Protein AF-A0A545AWS3-F1 (afdb_monomer)

Sequence (84 aa):
MELAVTARYFELFESQGFEPEPSAETSDGRFLYLTFDRPPARDFRLSFDAYIQPSSQLGTDGELRLLSKGKAVATVRFRTWLMP

Foldseek 3Di:
DKKWKQPVQCVQWPWPAKVVHAPDWDDPNGTIMGHHDDDPDPDDDMDTDTDGDPPRPAWAKMKMFDDDPNDGPDIDIDTDGDDD

Secondary structure (DSSP, 8-state):
-EEEEEGGGGGGEEEEEEESPPSEEEE-SSEEEEE-PPPSSSS---EEEEEE-TT--S--EEEEEEEETTEEEEEEEEE-----

Mean predicted aligned error: 3.44 Å

Radius of gyration: 13.48 Å; Cα contacts (8 Å, |Δi|>4): 152; chains: 1; bounding box: 35×21×37 Å

Organism: NCBI:txid2593070

pLDDT: mean 92.99, std 4.91, range [71.56, 98.19]

Solvent-accessible surface area (backbone atoms only — not comparable to full-atom values): 5046 Å² total; per-residue (Å²): 81,37,37,37,32,35,39,73,48,53,71,41,39,49,74,77,47,50,46,67,67,59,78,42,78,51,68,80,84,57,35,35,34,40,28,35,75,77,66,95,56,97,74,87,74,80,45,77,48,64,45,75,31,90,87,49,77,66,51,53,66,37,42,42,28,42,37,55,97,92,36,77,79,46,75,49,75,50,75,47,82,62,78,136

Nearest PDB structures (foldseek):
  5jtw-assembly1_C  TM=4.642E-01  e=1.323E+00  Homo sapiens
  6ysq-assembly2_F  TM=4.300E-01  e=2.290E+00  Homo sapiens
  7b2q-assembly1_C  TM=4.111E-01  e=3.013E+00  Homo sapiens

Structure (mmCIF, N/CA/C/O backbone):
data_AF-A0A545AWS3-F1
#
_entry.id   AF-A0A545AWS3-F1
#
loop_
_atom_site.group_PDB
_atom_site.id
_atom_site.type_symbol
_atom_site.label_atom_id
_atom_site.label_alt_id
_atom_site.label_comp_id
_atom_site.label_asym_id
_atom_site.label_entity_id
_atom_site.label_seq_id
_atom_site.pdbx_PDB_ins_code
_atom_site.Cartn_x
_atom_site.Cartn_y
_atom_site.Cartn_z
_atom_site.occupancy
_atom_site.B_iso_or_equiv
_atom_site.auth_seq_id
_atom_site.auth_comp_id
_atom_site.auth_asym_id
_atom_site.auth_atom_id
_atom_site.pdbx_PDB_model_num
ATOM 1 N N . MET A 1 1 ? -10.733 3.290 10.073 1.00 90.62 1 MET A N 1
ATOM 2 C CA . MET A 1 1 ? -10.909 2.222 9.064 1.00 90.62 1 MET A CA 1
ATOM 3 C C . MET A 1 1 ? -9.526 1.751 8.680 1.00 90.62 1 MET A C 1
ATOM 5 O O . MET A 1 1 ? -8.624 2.569 8.725 1.00 90.62 1 MET A O 1
ATOM 9 N N . GLU A 1 2 ? -9.342 0.483 8.336 1.00 95.69 2 GLU A N 1
ATOM 10 C CA . GLU A 1 2 ? -8.010 -0.038 8.032 1.00 95.69 2 GLU A CA 1
ATOM 11 C C . GLU A 1 2 ? -8.030 -0.829 6.725 1.00 95.69 2 GLU A C 1
ATOM 13 O O . GLU A 1 2 ? -8.953 -1.609 6.468 1.00 95.69 2 GLU A O 1
ATOM 18 N N . LEU A 1 3 ? -7.022 -0.591 5.894 1.00 96.94 3 LEU A N 1
ATOM 19 C CA . LEU A 1 3 ? -6.760 -1.329 4.669 1.00 96.94 3 LEU A CA 1
ATOM 20 C C . LEU A 1 3 ? -5.451 -2.095 4.823 1.00 96.94 3 LEU A C 1
ATOM 22 O O . LEU A 1 3 ? -4.483 -1.545 5.329 1.00 96.94 3 LEU A O 1
ATOM 26 N N . ALA A 1 4 ? -5.408 -3.338 4.353 1.00 98.00 4 ALA A N 1
ATOM 27 C CA . ALA A 1 4 ? -4.176 -4.114 4.262 1.00 98.00 4 ALA A CA 1
ATOM 28 C C . ALA A 1 4 ? -3.870 -4.415 2.794 1.00 98.00 4 ALA A C 1
ATOM 30 O O . ALA A 1 4 ? -4.666 -5.072 2.119 1.00 98.00 4 ALA A O 1
ATOM 31 N N . VAL A 1 5 ? -2.732 -3.936 2.298 1.00 97.56 5 VAL A N 1
ATOM 32 C CA . VAL A 1 5 ? -2.295 -4.085 0.903 1.00 97.56 5 VAL A CA 1
ATOM 33 C C . VAL A 1 5 ? -1.033 -4.923 0.859 1.00 97.56 5 VAL A C 1
ATOM 35 O O . VAL A 1 5 ? -0.172 -4.774 1.714 1.00 97.56 5 VAL A O 1
ATOM 38 N N . THR A 1 6 ? -0.902 -5.823 -0.111 1.00 97.75 6 THR A N 1
ATOM 39 C CA . THR A 1 6 ? 0.321 -6.632 -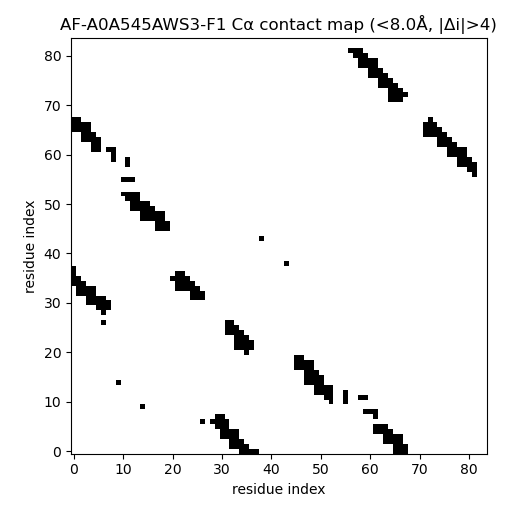0.262 1.00 97.75 6 THR A CA 1
ATOM 40 C C . THR A 1 6 ? 1.548 -5.722 -0.360 1.00 97.75 6 THR A C 1
ATOM 42 O O . THR A 1 6 ? 1.655 -4.960 -1.313 1.00 97.75 6 THR A O 1
ATOM 45 N N . ALA A 1 7 ? 2.477 -5.809 0.598 1.00 96.00 7 ALA A N 1
ATOM 46 C CA . ALA A 1 7 ? 3.586 -4.856 0.722 1.00 96.00 7 ALA A CA 1
ATOM 47 C C . ALA A 1 7 ? 4.477 -4.847 -0.530 1.00 96.00 7 ALA A C 1
ATOM 49 O O . ALA A 1 7 ? 4.786 -3.795 -1.080 1.00 96.00 7 ALA A O 1
ATOM 50 N N . ARG A 1 8 ? 4.780 -6.042 -1.051 1.00 94.00 8 ARG A N 1
ATOM 51 C CA . ARG A 1 8 ? 5.572 -6.235 -2.272 1.00 94.00 8 ARG A CA 1
ATOM 52 C C . ARG A 1 8 ? 4.972 -5.558 -3.512 1.00 94.00 8 ARG A C 1
ATOM 54 O O . ARG A 1 8 ? 5.688 -5.292 -4.467 1.00 94.00 8 ARG A O 1
ATOM 61 N N . TYR A 1 9 ? 3.669 -5.270 -3.523 1.00 94.69 9 TYR A N 1
ATOM 62 C CA . TYR A 1 9 ? 3.051 -4.558 -4.643 1.00 94.69 9 TYR A CA 1
ATOM 63 C C . TYR A 1 9 ? 3.651 -3.159 -4.830 1.00 94.69 9 TYR A C 1
ATOM 65 O O . TYR A 1 9 ? 3.816 -2.708 -5.960 1.00 94.69 9 TYR A O 1
ATOM 73 N N . PHE A 1 10 ? 4.034 -2.502 -3.732 1.00 92.94 10 PHE A N 1
ATOM 74 C CA . PHE A 1 10 ? 4.610 -1.161 -3.769 1.00 92.94 10 PHE A CA 1
ATOM 75 C C . PHE A 1 10 ? 6.047 -1.126 -4.293 1.00 92.94 10 PHE A C 1
ATOM 77 O O . PHE A 1 10 ? 6.486 -0.076 -4.742 1.00 92.94 10 PHE A O 1
ATOM 84 N N . GLU A 1 11 ? 6.749 -2.264 -4.347 1.00 91.94 11 GLU A N 1
ATOM 85 C CA . GLU A 1 11 ? 8.077 -2.351 -4.975 1.00 91.94 11 GLU A CA 1
ATOM 86 C C . GLU A 1 11 ? 8.033 -2.055 -6.482 1.00 91.94 11 GLU A C 1
ATOM 88 O O . GLU A 1 11 ? 9.050 -1.708 -7.072 1.00 91.94 11 GLU A O 1
ATOM 93 N N . LEU A 1 12 ? 6.861 -2.144 -7.123 1.00 93.31 12 LEU A N 1
ATOM 94 C CA . LEU A 1 12 ? 6.716 -1.724 -8.517 1.00 93.31 12 LEU A CA 1
ATOM 95 C C . LEU A 1 12 ? 6.858 -0.215 -8.711 1.00 93.31 12 LEU A C 1
ATOM 97 O O . LEU A 1 12 ? 7.096 0.219 -9.838 1.00 93.31 12 LEU A O 1
ATOM 101 N N . PHE A 1 13 ? 6.685 0.576 -7.654 1.00 92.50 13 PHE A N 1
ATOM 102 C CA . PHE A 1 13 ? 6.387 1.994 -7.762 1.00 92.50 13 PHE A CA 1
ATOM 103 C C . PHE A 1 13 ? 7.420 2.883 -7.068 1.00 92.50 13 PHE A C 1
ATOM 105 O O . PHE A 1 13 ? 7.952 2.557 -6.010 1.00 92.50 13 PHE A O 1
ATOM 112 N N . GLU A 1 14 ? 7.693 4.038 -7.662 1.00 90.50 14 GLU A N 1
ATOM 113 C CA . GLU A 1 14 ? 8.257 5.185 -6.962 1.00 90.50 14 GLU A CA 1
ATOM 114 C C . GLU A 1 14 ? 7.069 6.015 -6.460 1.00 90.50 14 GLU A C 1
ATOM 116 O O . GLU A 1 14 ? 6.349 6.636 -7.248 1.00 90.50 14 GLU A O 1
ATOM 121 N N . SER A 1 15 ? 6.780 5.919 -5.158 1.00 79.25 15 SER A N 1
ATOM 122 C CA . SER A 1 15 ? 5.557 6.481 -4.578 1.00 79.25 15 SER A CA 1
ATOM 123 C C . SER A 1 15 ? 5.670 7.984 -4.357 1.00 79.25 15 SER A C 1
ATOM 125 O O . SER A 1 15 ? 6.648 8.442 -3.767 1.00 79.25 15 SER A O 1
ATOM 127 N N . GLN A 1 16 ? 4.627 8.722 -4.729 1.00 79.56 16 GLN A N 1
ATOM 128 C CA . GLN A 1 16 ? 4.453 10.129 -4.357 1.00 79.56 16 GLN A CA 1
ATOM 129 C C . GLN A 1 16 ? 3.513 10.290 -3.155 1.00 79.56 16 GLN A C 1
ATOM 131 O O . GLN A 1 16 ? 3.645 11.253 -2.407 1.00 79.56 16 GLN A O 1
ATOM 136 N N . GLY A 1 17 ? 2.624 9.319 -2.913 1.00 89.25 17 GLY A N 1
ATOM 137 C CA . GLY A 1 17 ? 1.834 9.241 -1.684 1.00 89.25 17 GLY A CA 1
ATOM 138 C C . GLY A 1 17 ? 0.426 8.692 -1.896 1.00 89.25 17 GLY A C 1
ATOM 139 O O . GLY A 1 17 ? 0.040 8.287 -2.996 1.00 89.25 17 GLY A O 1
ATOM 140 N N . PHE A 1 18 ? -0.345 8.678 -0.813 1.00 93.81 18 PHE A N 1
ATOM 141 C CA . PHE A 1 18 ? -1.766 8.347 -0.820 1.00 93.81 18 PHE A CA 1
ATOM 142 C C . PHE A 1 18 ? -2.606 9.610 -0.637 1.00 93.81 18 PHE A C 1
ATOM 144 O O . PHE A 1 18 ? -2.247 10.475 0.152 1.00 93.81 18 PHE A O 1
ATOM 151 N N . GLU A 1 19 ? -3.753 9.671 -1.313 1.00 93.56 19 GLU A N 1
ATOM 152 C CA . GLU A 1 19 ? -4.762 10.712 -1.104 1.00 93.56 19 GLU A CA 1
ATOM 153 C C . GLU A 1 19 ? -6.128 10.061 -0.807 1.00 93.56 19 GLU A C 1
ATOM 155 O O . GLU A 1 19 ? -6.693 9.394 -1.689 1.00 93.56 19 GLU A O 1
ATOM 160 N N . PRO A 1 20 ? -6.677 10.220 0.413 1.00 93.38 20 PRO A N 1
ATOM 161 C CA . PRO A 1 20 ? -6.099 10.949 1.551 1.00 93.38 20 PRO A CA 1
ATOM 162 C C . PRO A 1 20 ? -4.867 10.251 2.146 1.00 93.38 20 PRO A C 1
ATOM 164 O O . PRO A 1 20 ? -4.677 9.050 1.945 1.00 93.38 20 PRO A O 1
ATOM 167 N N . GLU A 1 21 ? -4.076 10.984 2.932 1.00 94.31 21 GLU A N 1
ATOM 168 C CA . GLU A 1 21 ? -2.989 10.397 3.720 1.00 94.31 21 GLU A CA 1
ATOM 169 C C . GLU A 1 21 ? -3.538 9.491 4.843 1.00 94.31 21 GLU A C 1
ATOM 171 O O . GLU A 1 21 ? -4.559 9.810 5.471 1.00 94.31 21 GLU A O 1
ATOM 176 N N . PRO A 1 22 ? -2.891 8.345 5.121 1.00 95.69 22 PRO A N 1
ATOM 177 C CA . PRO A 1 22 ? -3.245 7.508 6.260 1.00 95.69 22 PRO A CA 1
ATOM 178 C C . PRO A 1 22 ? -2.906 8.211 7.585 1.00 95.69 22 PRO A C 1
ATOM 180 O O . PRO A 1 22 ? -1.849 8.817 7.732 1.00 95.69 22 PRO A O 1
ATOM 183 N N . SER A 1 23 ? -3.767 8.070 8.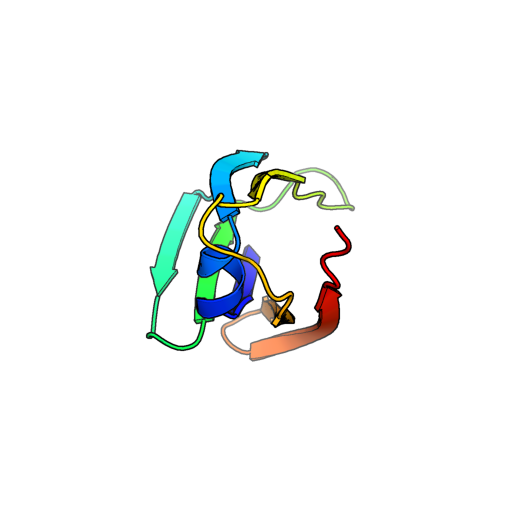596 1.00 96.19 23 SER A N 1
ATOM 184 C CA . SER A 1 23 ? -3.498 8.558 9.956 1.00 96.19 23 SER A CA 1
ATOM 185 C C . SER A 1 23 ? -2.493 7.687 10.720 1.00 96.19 23 SER A C 1
ATOM 187 O O . SER A 1 23 ? -1.889 8.148 11.688 1.00 96.19 23 SER A O 1
ATOM 189 N N . ALA A 1 24 ? -2.291 6.439 10.288 1.00 96.75 24 ALA A N 1
ATOM 190 C CA . ALA A 1 24 ? -1.198 5.583 10.740 1.00 96.75 24 ALA A CA 1
ATOM 191 C C . ALA A 1 24 ? -0.846 4.530 9.682 1.00 96.75 24 ALA A C 1
ATOM 193 O O . ALA A 1 24 ? -1.724 4.031 8.974 1.00 96.75 24 ALA A O 1
ATOM 194 N N . GLU A 1 25 ? 0.427 4.142 9.638 1.00 96.38 25 GLU A N 1
ATOM 195 C CA . GLU A 1 25 ? 0.945 3.103 8.752 1.00 96.38 25 GLU A CA 1
ATOM 196 C C . GLU A 1 25 ? 1.806 2.105 9.537 1.00 96.38 25 GLU A C 1
ATOM 198 O O . GLU A 1 25 ? 2.594 2.483 10.407 1.00 96.38 25 GLU A O 1
ATOM 203 N N . THR A 1 26 ? 1.648 0.813 9.251 1.00 97.25 26 THR A N 1
ATOM 204 C CA . THR A 1 26 ? 2.525 -0.242 9.774 1.00 97.25 26 THR A CA 1
ATOM 205 C C . THR A 1 26 ? 2.646 -1.390 8.778 1.00 97.25 26 THR A C 1
ATOM 207 O O . THR A 1 26 ? 1.844 -1.505 7.860 1.00 97.25 26 THR A O 1
ATOM 210 N N . SER A 1 27 ? 3.640 -2.260 8.935 1.00 96.25 27 SER A N 1
ATOM 211 C CA . SER A 1 27 ? 3.856 -3.406 8.049 1.00 96.25 27 SER A CA 1
ATOM 212 C C . SER A 1 27 ? 4.251 -4.639 8.848 1.00 96.25 27 SER A C 1
ATOM 214 O O . SER A 1 27 ? 5.030 -4.548 9.795 1.00 96.25 27 SER A O 1
ATOM 216 N N . ASP A 1 28 ? 3.738 -5.801 8.443 1.00 96.00 28 ASP A N 1
ATOM 217 C CA . ASP A 1 28 ? 4.144 -7.110 8.979 1.00 96.00 28 ASP A CA 1
ATOM 218 C C . ASP A 1 28 ? 5.074 -7.884 8.024 1.00 96.00 28 ASP A C 1
ATOM 220 O O . ASP A 1 28 ? 5.315 -9.079 8.199 1.00 96.00 28 ASP A O 1
ATOM 224 N N . GLY A 1 29 ? 5.570 -7.215 6.978 1.00 95.31 29 GLY A N 1
ATOM 225 C CA . GLY A 1 29 ? 6.397 -7.800 5.921 1.00 95.31 29 GLY A CA 1
ATOM 226 C C . GLY A 1 29 ? 5.607 -8.483 4.802 1.00 95.31 29 GLY A C 1
ATOM 227 O O . GLY A 1 29 ? 6.133 -8.653 3.703 1.00 95.31 29 GLY A O 1
ATOM 228 N N . ARG A 1 30 ? 4.334 -8.831 5.021 1.00 96.81 30 ARG A N 1
ATOM 229 C CA . ARG A 1 30 ? 3.441 -9.348 3.974 1.00 96.81 30 ARG A CA 1
ATOM 230 C C . ARG A 1 30 ? 2.452 -8.286 3.510 1.00 96.81 30 ARG A C 1
ATOM 232 O O . ARG A 1 30 ? 2.202 -8.167 2.309 1.00 96.81 30 ARG A O 1
ATOM 239 N N . PHE A 1 31 ? 1.893 -7.536 4.449 1.00 98.06 31 PHE A N 1
ATOM 240 C CA . PHE A 1 31 ? 0.936 -6.475 4.207 1.00 98.06 31 PHE A CA 1
ATOM 241 C C . PHE A 1 31 ? 1.428 -5.152 4.785 1.00 98.06 31 PHE A C 1
ATOM 243 O O . PHE A 1 31 ? 1.961 -5.100 5.891 1.00 98.06 31 PHE A O 1
ATOM 250 N N . LEU A 1 32 ? 1.192 -4.091 4.021 1.00 97.19 32 LEU A N 1
ATOM 251 C CA . LEU A 1 32 ? 1.160 -2.724 4.496 1.00 97.19 32 LEU A CA 1
ATOM 252 C C . LEU A 1 32 ? -0.245 -2.426 5.015 1.00 97.19 32 LEU A C 1
ATOM 254 O O . LEU A 1 32 ? -1.223 -2.583 4.282 1.00 97.19 32 LEU A O 1
ATOM 258 N N . TYR A 1 33 ? -0.338 -2.006 6.265 1.00 97.75 33 TYR A N 1
ATOM 259 C CA . TYR A 1 33 ? -1.570 -1.626 6.934 1.00 97.75 33 TYR A CA 1
ATOM 260 C C . TYR A 1 33 ? -1.675 -0.106 6.954 1.00 97.75 33 TYR A C 1
ATOM 262 O O . TYR A 1 33 ? -0.830 0.572 7.532 1.00 97.75 33 TYR A O 1
ATOM 270 N N . LEU A 1 34 ? -2.728 0.411 6.328 1.00 96.75 34 LEU A N 1
ATOM 271 C CA . LEU A 1 34 ? -3.039 1.830 6.215 1.00 96.75 34 LEU A CA 1
ATOM 272 C C . LEU A 1 34 ? -4.303 2.115 7.022 1.00 96.75 34 LEU A C 1
ATOM 274 O O . LEU A 1 34 ? -5.391 1.629 6.691 1.00 96.75 34 LEU A O 1
ATOM 278 N N . THR A 1 35 ? -4.163 2.893 8.088 1.00 96.56 35 THR A N 1
ATOM 279 C CA . THR A 1 35 ? -5.288 3.345 8.904 1.00 96.56 35 THR A CA 1
ATOM 280 C C . THR A 1 35 ? -5.744 4.712 8.430 1.00 96.56 35 THR A C 1
ATOM 282 O O . THR A 1 35 ? -4.938 5.608 8.230 1.00 96.56 35 THR A O 1
ATOM 285 N N . PHE A 1 36 ? -7.053 4.874 8.286 1.00 94.31 36 PHE A N 1
ATOM 286 C CA . PHE A 1 36 ? -7.695 6.133 7.938 1.00 94.31 36 PHE A CA 1
ATOM 287 C C . PHE A 1 36 ? -8.742 6.483 8.979 1.00 94.31 36 PHE A C 1
ATOM 289 O O . PHE A 1 36 ? -9.477 5.609 9.468 1.00 94.31 36 PHE A O 1
ATOM 296 N N . ASP A 1 37 ? -8.885 7.770 9.255 1.00 91.56 37 ASP A N 1
ATOM 297 C CA . ASP A 1 37 ? -10.017 8.255 10.025 1.00 91.56 37 ASP A CA 1
ATOM 298 C C . ASP A 1 37 ? -11.321 7.999 9.268 1.00 91.56 37 ASP A C 1
ATOM 300 O O . ASP A 1 37 ? -11.357 7.821 8.047 1.00 91.56 37 ASP A O 1
ATOM 304 N N . ARG A 1 38 ? -12.426 7.882 10.009 1.00 84.81 38 ARG A N 1
ATOM 305 C CA . ARG A 1 38 ? -13.710 7.561 9.388 1.00 84.81 38 ARG A CA 1
ATOM 306 C C . ARG A 1 38 ? -14.130 8.732 8.490 1.00 84.81 38 ARG A C 1
ATOM 308 O O . ARG A 1 38 ? -14.317 9.827 9.020 1.00 84.81 38 ARG A O 1
ATOM 315 N N . PRO A 1 39 ? -14.343 8.517 7.178 1.00 81.25 39 PRO A N 1
ATOM 316 C CA . PRO A 1 39 ? -14.802 9.592 6.316 1.00 81.25 39 PRO A CA 1
ATOM 317 C C . PRO A 1 39 ? -16.208 10.037 6.751 1.00 81.25 39 PRO A C 1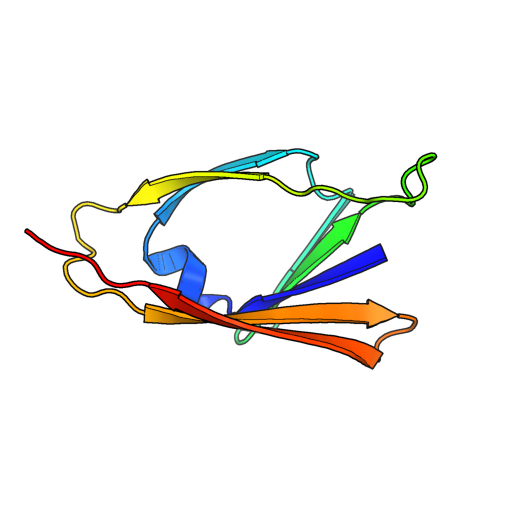
ATOM 319 O O . PRO A 1 39 ? -17.018 9.200 7.164 1.00 81.25 39 PRO A O 1
ATOM 322 N N . PRO A 1 40 ? -16.529 11.338 6.653 1.00 84.81 40 PRO A N 1
ATOM 323 C CA . PRO A 1 40 ? -17.876 11.836 6.936 1.00 84.81 40 PRO A CA 1
ATOM 324 C C . PRO A 1 40 ? -18.890 11.379 5.874 1.00 84.81 40 PRO A C 1
ATOM 326 O O . PRO A 1 40 ? -20.092 11.342 6.131 1.00 84.81 40 PRO A O 1
ATOM 329 N N . ALA A 1 41 ? -18.407 11.023 4.681 1.00 88.19 41 ALA A N 1
ATOM 330 C CA . ALA A 1 41 ? -19.208 10.512 3.582 1.00 88.19 41 ALA A CA 1
ATOM 331 C C . ALA A 1 41 ? -19.475 9.005 3.710 1.00 88.19 41 ALA A C 1
ATOM 333 O O . ALA A 1 41 ? -18.761 8.269 4.392 1.00 88.19 41 ALA A O 1
ATOM 334 N N . ARG A 1 42 ? -20.504 8.535 2.996 1.00 87.69 42 ARG A N 1
ATOM 335 C CA . ARG A 1 42 ? -20.824 7.103 2.903 1.00 87.69 42 ARG A CA 1
ATOM 336 C C . ARG A 1 42 ? -19.721 6.312 2.199 1.00 87.69 42 ARG A C 1
ATOM 338 O O . ARG A 1 42 ? -19.426 5.189 2.600 1.00 87.69 42 ARG A O 1
ATOM 345 N N . ASP A 1 43 ? -19.148 6.907 1.160 1.00 90.75 43 ASP A N 1
ATOM 346 C CA . ASP A 1 43 ? -18.181 6.261 0.289 1.00 90.75 43 ASP A CA 1
ATOM 347 C C . ASP A 1 43 ? -16.774 6.779 0.614 1.00 90.75 43 ASP A C 1
ATOM 349 O O . ASP A 1 43 ? -16.566 7.972 0.840 1.00 90.75 43 ASP A O 1
ATOM 353 N N . PHE A 1 44 ? -15.804 5.868 0.633 1.00 90.19 44 PHE A N 1
ATOM 354 C CA . PHE A 1 44 ? -14.388 6.175 0.799 1.00 90.19 44 PHE A CA 1
ATOM 355 C C . PHE A 1 44 ? -13.669 5.982 -0.535 1.00 90.19 44 PHE A C 1
ATOM 357 O O . PHE A 1 44 ? -13.866 4.961 -1.198 1.00 90.19 44 PHE A O 1
ATOM 364 N N . ARG A 1 45 ? -12.819 6.937 -0.914 1.00 92.75 45 ARG A N 1
ATOM 365 C CA . ARG A 1 45 ? -11.953 6.840 -2.089 1.00 92.75 45 ARG A CA 1
ATOM 366 C C . ARG A 1 45 ? -10.514 7.051 -1.653 1.00 92.75 45 ARG A C 1
ATOM 368 O O . ARG A 1 45 ? -10.220 8.057 -1.022 1.00 92.75 45 ARG A O 1
ATOM 375 N N . LEU A 1 46 ? -9.660 6.109 -2.031 1.00 92.56 46 LEU A N 1
ATOM 376 C CA . LEU A 1 46 ? -8.216 6.203 -1.892 1.00 92.56 46 LEU A CA 1
ATOM 377 C C . LEU A 1 46 ? -7.606 6.272 -3.285 1.00 92.56 46 LEU A C 1
ATOM 379 O O . LEU A 1 46 ? -7.925 5.440 -4.137 1.00 92.56 46 LEU A O 1
ATOM 383 N N . SER A 1 47 ? -6.737 7.248 -3.489 1.00 94.50 47 SER A N 1
ATOM 384 C CA . SER A 1 47 ? -5.899 7.375 -4.675 1.00 94.50 47 SER A CA 1
ATOM 385 C C . SER A 1 47 ? -4.455 7.108 -4.270 1.00 94.50 47 SER A C 1
ATOM 387 O O . SER A 1 47 ? -4.040 7.477 -3.174 1.00 94.50 47 SER A O 1
ATOM 389 N N . PHE A 1 48 ? -3.705 6.443 -5.139 1.00 93.25 48 PHE A N 1
ATOM 390 C CA . PHE A 1 48 ? -2.278 6.211 -4.960 1.00 93.25 48 PHE A CA 1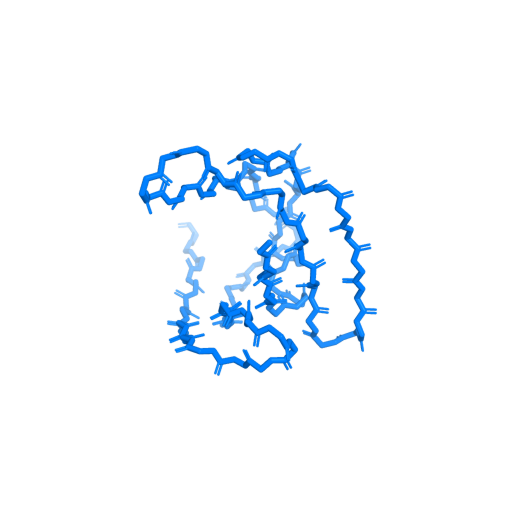
ATOM 391 C C . PHE A 1 48 ? -1.568 6.857 -6.142 1.00 93.25 48 PHE A C 1
ATOM 393 O O . PHE A 1 48 ? -1.766 6.418 -7.276 1.00 93.25 48 PHE A O 1
ATOM 400 N N . ASP A 1 49 ? -0.826 7.930 -5.873 1.00 92.81 49 ASP A N 1
ATOM 401 C CA . ASP A 1 49 ? -0.055 8.636 -6.890 1.00 92.81 49 ASP A CA 1
ATOM 402 C C . ASP A 1 49 ? 1.364 8.077 -6.922 1.00 92.81 49 ASP A C 1
ATOM 404 O O . ASP A 1 49 ? 2.073 8.044 -5.906 1.00 92.81 49 ASP A O 1
ATOM 408 N N . ALA A 1 50 ? 1.752 7.562 -8.082 1.00 92.50 50 ALA A N 1
ATOM 409 C CA . ALA A 1 50 ? 3.019 6.885 -8.247 1.00 92.50 50 ALA A CA 1
ATOM 410 C C . ALA A 1 50 ? 3.421 6.728 -9.713 1.00 92.50 50 ALA A C 1
ATOM 412 O O . ALA A 1 50 ? 2.584 6.617 -10.611 1.00 92.50 50 ALA A O 1
ATOM 413 N N . TYR A 1 51 ? 4.730 6.599 -9.918 1.00 92.38 51 TYR A N 1
ATOM 414 C CA . TYR A 1 51 ? 5.324 6.165 -11.179 1.00 92.38 51 TYR A CA 1
ATOM 415 C C . TYR A 1 51 ? 5.794 4.718 -11.063 1.00 92.38 51 TYR A C 1
ATOM 417 O O . TYR A 1 51 ? 6.114 4.254 -9.972 1.00 92.38 51 TYR A O 1
ATOM 425 N N . ILE A 1 52 ? 5.867 3.994 -12.179 1.00 92.62 52 ILE A N 1
ATOM 426 C CA . ILE A 1 52 ? 6.546 2.693 -12.204 1.00 92.62 52 ILE A CA 1
ATOM 427 C C . ILE A 1 52 ? 8.052 2.922 -12.053 1.00 92.62 52 ILE A C 1
ATOM 429 O O . ILE A 1 52 ? 8.621 3.751 -12.763 1.00 92.62 52 ILE A O 1
ATOM 433 N N . GLN A 1 53 ? 8.701 2.180 -11.153 1.00 90.75 53 GLN A N 1
ATOM 434 C CA . GLN A 1 53 ? 10.153 2.252 -10.997 1.00 90.75 53 GLN A CA 1
ATOM 435 C C . GLN A 1 53 ? 10.848 1.808 -12.291 1.00 90.75 53 GLN A C 1
ATOM 437 O O . GLN A 1 53 ? 10.484 0.764 -12.837 1.00 90.75 53 GLN A O 1
ATOM 442 N N . PRO A 1 54 ? 11.915 2.491 -12.744 1.00 87.12 54 PRO A N 1
ATOM 443 C CA . PRO A 1 54 ? 12.654 2.079 -13.940 1.00 87.12 54 PRO A CA 1
ATOM 444 C C . PRO A 1 54 ? 13.211 0.647 -13.869 1.00 87.12 54 PRO A C 1
ATOM 446 O O . PRO A 1 54 ? 13.339 -0.032 -14.887 1.00 87.12 54 PRO A O 1
ATOM 449 N N . SER A 1 55 ? 13.530 0.157 -12.668 1.00 86.75 55 SER A N 1
ATOM 450 C CA . SER A 1 55 ? 13.987 -1.218 -12.426 1.00 86.75 55 SER A CA 1
ATOM 451 C C . SER A 1 55 ? 12.878 -2.271 -12.519 1.00 86.75 55 SER A C 1
ATOM 453 O O . SER A 1 55 ? 13.177 -3.460 -12.644 1.00 86.75 55 SER A O 1
ATOM 455 N N . SER A 1 56 ? 11.610 -1.864 -12.477 1.00 89.12 56 SER A N 1
ATOM 456 C CA . SER A 1 56 ? 10.456 -2.761 -12.507 1.00 89.12 56 SER A CA 1
ATOM 457 C C . SER A 1 56 ? 10.064 -3.073 -13.945 1.00 89.12 56 SER A C 1
ATOM 459 O O . SER A 1 56 ? 9.294 -2.366 -14.583 1.00 89.12 56 SER A O 1
ATOM 461 N N . GLN A 1 57 ? 10.622 -4.169 -14.456 1.00 85.38 57 GLN A N 1
ATOM 462 C CA . GLN A 1 57 ? 10.386 -4.660 -15.820 1.00 85.38 57 GLN A CA 1
ATOM 463 C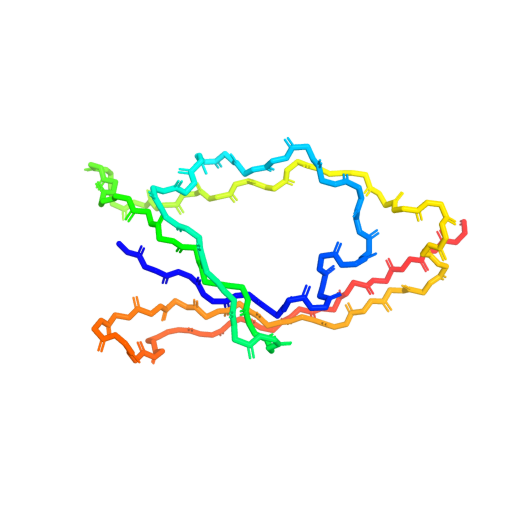 C . GLN A 1 57 ? 9.255 -5.699 -15.895 1.00 85.38 57 GLN A C 1
ATOM 465 O O . GLN A 1 57 ? 8.820 -6.085 -16.977 1.00 85.38 57 GLN A O 1
ATOM 470 N N . LEU A 1 58 ? 8.786 -6.179 -14.741 1.00 90.00 58 LEU A N 1
ATOM 471 C CA . LEU A 1 58 ? 7.720 -7.166 -14.622 1.00 90.00 58 LEU A CA 1
ATOM 472 C C . LEU A 1 58 ? 6.627 -6.611 -13.722 1.00 90.00 58 LEU A C 1
ATOM 474 O O . LEU A 1 58 ? 6.912 -6.043 -12.672 1.00 90.00 58 LEU A O 1
ATOM 478 N N . GLY A 1 59 ? 5.376 -6.807 -14.132 1.00 92.31 59 GLY A N 1
ATOM 479 C CA . GLY A 1 59 ? 4.236 -6.552 -13.265 1.00 92.31 59 GLY A CA 1
ATOM 480 C C . GLY A 1 59 ? 4.161 -7.552 -12.107 1.00 92.31 59 GLY A C 1
ATOM 481 O O . GLY A 1 59 ? 4.905 -8.533 -12.052 1.00 92.31 59 GLY A O 1
ATOM 482 N N . THR A 1 60 ? 3.246 -7.311 -11.173 1.00 94.56 60 THR A N 1
ATOM 483 C CA . THR A 1 60 ? 3.039 -8.188 -10.019 1.00 94.56 60 THR A CA 1
ATOM 484 C C . THR A 1 60 ? 1.564 -8.265 -9.648 1.00 94.56 60 THR A C 1
ATOM 486 O O . THR A 1 60 ? 0.765 -7.380 -9.977 1.00 94.56 60 THR A O 1
ATOM 489 N N . ASP A 1 61 ? 1.210 -9.345 -8.963 1.00 96.69 61 ASP A N 1
ATOM 490 C CA . ASP A 1 61 ? -0.114 -9.533 -8.384 1.00 96.69 61 ASP A CA 1
ATOM 491 C C . ASP A 1 61 ? -0.161 -8.868 -7.000 1.00 96.69 61 ASP A C 1
ATOM 493 O O . ASP A 1 61 ? 0.834 -8.820 -6.271 1.00 96.69 61 ASP A O 1
ATOM 497 N N . GLY A 1 62 ? -1.334 -8.376 -6.616 1.00 96.69 62 GLY A N 1
ATOM 498 C CA . GLY A 1 62 ? -1.557 -7.779 -5.309 1.00 96.69 62 GLY A CA 1
ATOM 499 C C . GLY A 1 62 ? -2.931 -8.109 -4.744 1.00 96.69 62 GLY A C 1
ATOM 500 O O . GLY A 1 62 ? -3.870 -8.504 -5.440 1.00 96.69 62 GLY A O 1
ATOM 501 N N . GLU A 1 63 ? -3.033 -7.967 -3.431 1.00 98.06 63 GLU A N 1
ATOM 502 C CA . GLU A 1 63 ? -4.264 -8.148 -2.674 1.00 98.06 63 GLU A CA 1
ATOM 503 C C . GLU A 1 63 ? -4.480 -6.940 -1.761 1.00 98.06 63 GLU A C 1
ATOM 505 O O . GLU A 1 63 ? -3.556 -6.529 -1.056 1.00 98.06 63 GLU A O 1
ATOM 510 N N . LEU A 1 64 ? -5.703 -6.403 -1.777 1.00 97.62 64 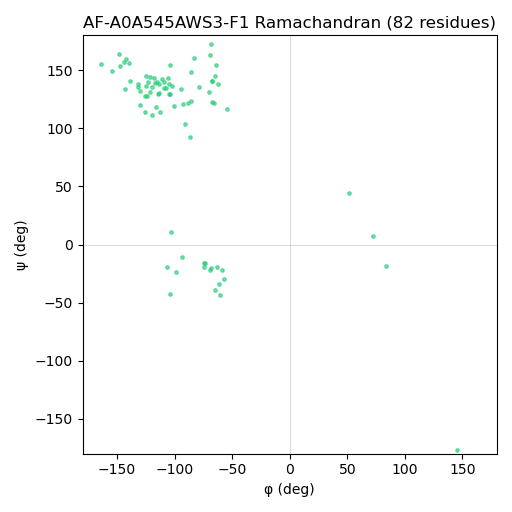LEU A N 1
ATOM 511 C CA . LEU A 1 64 ? -6.208 -5.352 -0.897 1.00 97.62 64 LEU A CA 1
ATOM 512 C C . LEU A 1 64 ? -7.328 -5.931 -0.031 1.00 97.62 64 LEU A C 1
ATOM 514 O O . LEU A 1 64 ? -8.285 -6.518 -0.541 1.00 97.62 64 LEU A O 1
ATOM 518 N N . ARG A 1 65 ? -7.246 -5.726 1.280 1.00 98.19 65 ARG A N 1
ATOM 519 C CA . ARG A 1 65 ? -8.264 -6.143 2.247 1.00 98.19 65 ARG A CA 1
ATOM 520 C C . ARG A 1 65 ? -8.812 -4.934 2.979 1.00 98.19 65 ARG A C 1
ATOM 522 O O . ARG A 1 65 ? -8.042 -4.116 3.466 1.00 98.19 65 ARG A O 1
ATOM 529 N N . LEU A 1 66 ? -10.132 -4.876 3.122 1.00 96.31 66 LEU A N 1
ATOM 530 C CA . LEU A 1 66 ? -10.781 -3.971 4.065 1.00 96.31 66 LEU A CA 1
ATOM 531 C C . LEU A 1 66 ? -10.901 -4.678 5.412 1.00 96.31 66 LEU A C 1
ATOM 533 O O . LEU A 1 66 ? -11.526 -5.741 5.492 1.00 96.31 66 LEU A O 1
ATOM 537 N N . LEU A 1 67 ? -10.325 -4.092 6.457 1.00 96.44 67 LEU A N 1
ATOM 538 C CA . LEU A 1 67 ? -10.349 -4.633 7.808 1.00 96.44 67 LEU A CA 1
ATOM 539 C C . LEU A 1 67 ? -11.376 -3.897 8.681 1.00 96.44 67 LEU A C 1
ATOM 541 O O . LEU A 1 67 ? -11.479 -2.669 8.688 1.00 96.44 67 LEU A O 1
ATOM 545 N N . SER A 1 68 ? -12.136 -4.670 9.456 1.00 92.12 68 SER A N 1
ATOM 546 C CA . SER A 1 68 ? -13.006 -4.176 10.521 1.00 92.12 68 SER A CA 1
ATOM 547 C C . SER A 1 68 ? -12.733 -4.972 11.789 1.00 92.12 68 SER A C 1
ATOM 549 O O . SER A 1 68 ? -12.865 -6.197 11.802 1.00 92.12 68 SER A O 1
ATOM 551 N N . LYS A 1 69 ? -12.319 -4.279 12.857 1.00 89.31 69 LYS A N 1
ATOM 552 C CA . LYS A 1 69 ? -11.925 -4.895 14.138 1.00 89.31 69 LYS A CA 1
ATOM 553 C C . LYS A 1 69 ? -10.878 -6.014 13.956 1.00 89.31 69 LYS A C 1
ATOM 555 O O . LYS A 1 69 ? -11.033 -7.103 14.506 1.00 89.31 69 LYS A O 1
ATOM 560 N N . GLY A 1 70 ? -9.858 -5.764 13.128 1.00 89.38 70 GLY A N 1
ATOM 561 C CA . GLY A 1 70 ? -8.764 -6.705 12.850 1.00 89.38 70 GLY A CA 1
ATOM 562 C C . GLY A 1 70 ? -9.134 -7.910 11.976 1.00 89.38 70 GLY A C 1
ATOM 563 O O . GLY A 1 70 ? -8.330 -8.825 11.823 1.00 89.38 70 GLY A O 1
ATOM 564 N N . LYS A 1 71 ? -10.345 -7.952 11.403 1.00 94.81 71 LYS A N 1
ATOM 565 C CA . LYS A 1 71 ? -10.790 -9.032 10.509 1.00 94.81 71 LYS A CA 1
ATOM 566 C C . LYS A 1 71 ? -11.086 -8.496 9.119 1.00 94.81 71 LYS A C 1
ATOM 568 O O . LYS A 1 71 ? -11.715 -7.448 8.983 1.00 94.81 71 LYS A O 1
ATOM 573 N N . ALA A 1 72 ? -10.682 -9.237 8.091 1.00 96.81 72 ALA A N 1
ATOM 574 C CA . ALA A 1 72 ? -11.023 -8.902 6.715 1.00 96.81 72 ALA A CA 1
ATOM 575 C C . ALA A 1 72 ? -12.528 -9.082 6.482 1.00 96.81 72 ALA A C 1
ATOM 577 O O . ALA A 1 72 ? -13.068 -10.166 6.695 1.00 96.81 72 ALA A O 1
ATOM 578 N N . VAL A 1 73 ? -13.194 -8.009 6.053 1.00 97.00 73 VAL A N 1
ATOM 579 C CA . VAL A 1 73 ? -14.626 -8.002 5.704 1.00 97.00 73 VAL A CA 1
ATOM 580 C C . VAL A 1 73 ? -14.860 -7.932 4.197 1.00 97.00 73 VAL A C 1
ATOM 582 O O . VAL A 1 73 ? -15.929 -8.303 3.726 1.00 97.00 73 VAL A O 1
ATOM 585 N N . ALA A 1 74 ? -13.853 -7.498 3.438 1.00 97.06 74 ALA A N 1
ATOM 586 C CA . ALA A 1 74 ? -13.822 -7.580 1.984 1.00 97.06 74 ALA A CA 1
ATOM 587 C C . ALA A 1 74 ? -12.382 -7.786 1.504 1.00 97.06 74 ALA A C 1
ATOM 589 O O . ALA A 1 74 ? -11.421 -7.406 2.181 1.00 97.06 74 ALA A O 1
ATOM 590 N N . THR A 1 75 ? -12.221 -8.405 0.338 1.00 98.00 75 THR A N 1
ATOM 591 C CA . THR A 1 75 ? -10.915 -8.642 -0.283 1.00 98.00 75 THR A CA 1
ATOM 592 C C . THR A 1 75 ? -11.029 -8.479 -1.786 1.00 98.00 75 THR A C 1
ATOM 594 O O . THR A 1 75 ? -1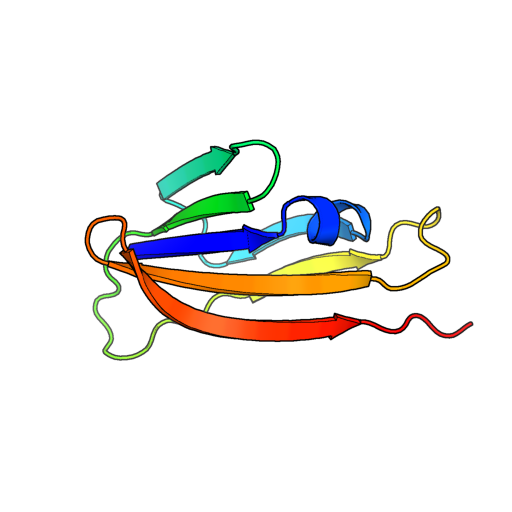1.942 -9.021 -2.405 1.00 98.00 75 THR A O 1
ATOM 597 N N . VAL A 1 76 ? -10.081 -7.751 -2.360 1.00 97.94 76 VAL A N 1
ATOM 598 C CA . VAL A 1 76 ? -9.919 -7.580 -3.799 1.00 97.94 76 VAL A CA 1
ATOM 599 C C . VAL A 1 76 ? -8.529 -8.066 -4.169 1.00 97.94 76 VAL A C 1
ATOM 601 O O . VAL A 1 76 ? -7.542 -7.703 -3.532 1.00 97.94 76 VAL A O 1
ATOM 604 N N . ARG A 1 77 ? -8.459 -8.896 -5.206 1.00 98.19 77 ARG A N 1
ATOM 605 C CA . ARG A 1 77 ? -7.205 -9.319 -5.827 1.00 98.19 77 AR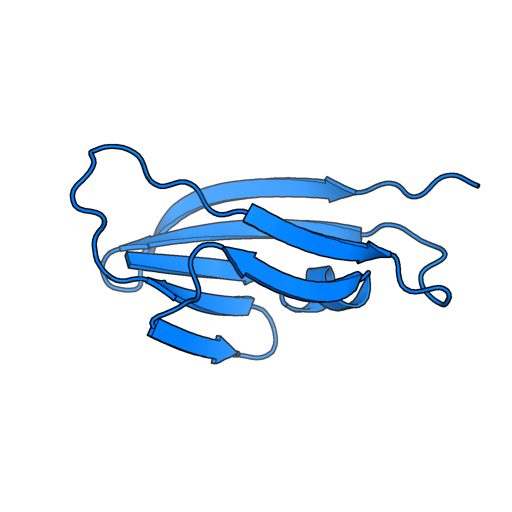G A CA 1
ATOM 606 C C . ARG A 1 77 ? -7.093 -8.662 -7.183 1.00 98.19 77 ARG A C 1
ATOM 608 O O . ARG A 1 77 ? -8.083 -8.575 -7.906 1.00 98.19 77 ARG A O 1
ATOM 615 N N . PHE A 1 78 ? -5.895 -8.225 -7.515 1.00 96.50 78 PHE A N 1
ATOM 616 C CA . PHE A 1 78 ? -5.608 -7.558 -8.770 1.00 96.50 78 PHE A CA 1
ATOM 617 C C . PHE A 1 78 ? -4.274 -8.041 -9.326 1.00 96.50 78 PHE A C 1
ATOM 619 O O . PHE A 1 78 ? -3.413 -8.536 -8.600 1.00 96.50 78 PHE A O 1
ATOM 626 N N . ARG A 1 79 ? -4.140 -7.904 -10.642 1.00 96.50 79 ARG A N 1
ATOM 627 C CA . ARG A 1 79 ? -2.932 -8.213 -11.397 1.00 96.50 79 ARG A CA 1
ATOM 628 C C . ARG A 1 79 ? -2.547 -6.990 -12.202 1.00 96.50 79 ARG A C 1
ATOM 630 O O . ARG A 1 79 ? -3.370 -6.491 -12.968 1.00 96.50 79 ARG A O 1
ATOM 637 N N . THR A 1 80 ? -1.297 -6.574 -12.072 1.00 94.38 80 THR A N 1
ATOM 638 C CA . THR A 1 80 ? -0.723 -5.501 -12.880 1.00 94.38 80 THR A CA 1
ATOM 639 C C . THR A 1 80 ? 0.195 -6.113 -13.924 1.00 94.38 80 THR A C 1
ATOM 641 O O . THR A 1 80 ? 1.052 -6.928 -13.595 1.00 94.38 80 THR A O 1
ATOM 644 N N . TRP A 1 81 ? 0.008 -5.726 -15.185 1.00 93.38 81 TRP A N 1
ATOM 645 C CA . TRP A 1 81 ? 0.908 -6.060 -16.286 1.00 93.38 81 TRP A CA 1
ATOM 646 C C . TRP A 1 81 ? 1.654 -4.806 -16.718 1.00 93.38 81 TRP A C 1
ATOM 648 O O . TRP A 1 81 ? 1.040 -3.755 -16.885 1.00 93.38 81 TRP A O 1
ATOM 658 N N . LEU A 1 82 ? 2.962 -4.941 -16.919 1.00 91.19 82 LEU A N 1
ATOM 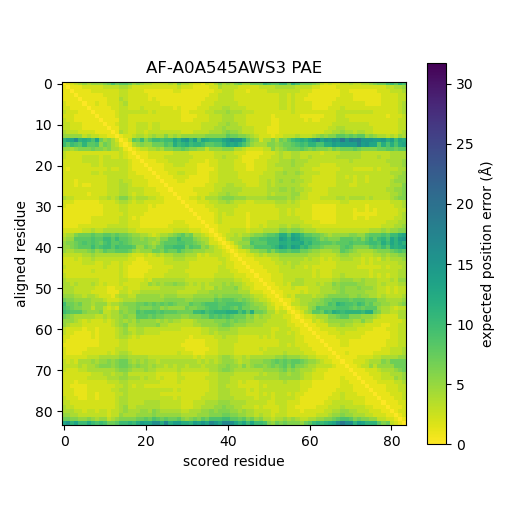659 C CA . LEU A 1 82 ? 3.796 -3.914 -17.531 1.00 91.19 82 LEU A CA 1
ATOM 660 C C . LEU A 1 82 ? 4.092 -4.353 -18.961 1.00 91.19 82 LEU A C 1
ATOM 662 O O . LEU A 1 82 ? 4.463 -5.508 -19.185 1.00 91.19 82 LEU A O 1
ATOM 666 N N . MET A 1 83 ? 3.865 -3.457 -19.916 1.00 85.50 83 MET A N 1
ATOM 667 C CA . MET A 1 83 ? 4.174 -3.689 -21.323 1.00 85.50 83 MET A CA 1
ATOM 668 C C . MET A 1 83 ? 5.220 -2.665 -21.781 1.00 85.50 83 MET A C 1
ATOM 670 O O . MET A 1 83 ? 5.164 -1.534 -21.292 1.00 85.50 83 MET A O 1
ATOM 674 N N . PRO A 1 84 ? 6.161 -3.063 -22.656 1.00 71.56 84 PRO A N 1
ATOM 675 C CA . PRO A 1 84 ? 7.178 -2.167 -23.205 1.00 71.56 84 PRO A CA 1
ATOM 676 C C . PRO A 1 84 ? 6.598 -0.994 -23.998 1.00 71.56 84 PRO A C 1
ATOM 678 O O . PRO A 1 84 ? 5.529 -1.179 -24.628 1.00 71.56 84 PRO A O 1
#